Protein AF-A0A4Y1ZSE8-F1 (afdb_monomer_lite)

Radius of gyration: 15.56 Å; chains: 1; bounding box: 42×37×38 Å

Structure (mmCIF, N/CA/C/O backbone):
data_AF-A0A4Y1ZSE8-F1
#
_entry.id   AF-A0A4Y1ZSE8-F1
#
loop_
_atom_site.group_PDB
_atom_site.id
_atom_site.type_symbol
_atom_site.label_atom_id
_atom_site.label_alt_id
_atom_site.label_comp_id
_atom_site.label_asym_id
_atom_site.label_entity_id
_atom_site.label_seq_id
_atom_site.pdbx_PDB_ins_code
_atom_site.Cartn_x
_atom_site.Cartn_y
_atom_site.Cartn_z
_atom_site.occupancy
_atom_site.B_iso_or_equiv
_atom_site.auth_seq_id
_atom_site.auth_comp_id
_atom_site.auth_asym_id
_atom_site.auth_atom_id
_atom_site.pdbx_PDB_model_num
ATOM 1 N N . GLY A 1 1 ? -15.032 -14.370 -4.160 1.00 30.59 1 GLY A N 1
ATOM 2 C CA . GLY A 1 1 ? -16.162 -13.749 -4.873 1.00 30.59 1 GLY A CA 1
ATOM 3 C C . GLY A 1 1 ? -16.254 -12.314 -4.423 1.00 30.59 1 GLY A C 1
ATOM 4 O O . GLY A 1 1 ? -16.429 -12.081 -3.238 1.00 30.59 1 GLY A O 1
ATOM 5 N N . GLU A 1 2 ? -16.011 -11.381 -5.334 1.00 36.97 2 GLU A N 1
ATOM 6 C CA . GLU A 1 2 ? -15.857 -9.947 -5.081 1.00 36.97 2 GLU A CA 1
ATOM 7 C C . GLU A 1 2 ? -17.216 -9.302 -4.756 1.00 36.97 2 GLU A C 1
ATOM 9 O O . GLU A 1 2 ? -18.094 -9.235 -5.614 1.00 36.97 2 GLU A O 1
ATOM 14 N N . TYR A 1 3 ? -17.409 -8.842 -3.516 1.00 42.00 3 TYR A N 1
ATOM 15 C CA . TYR A 1 3 ? -18.609 -8.100 -3.115 1.00 42.00 3 TYR A CA 1
ATOM 16 C C . TYR A 1 3 ? -18.226 -6.667 -2.740 1.00 42.00 3 TYR A C 1
ATOM 18 O O . TYR A 1 3 ? -18.183 -6.279 -1.577 1.00 42.00 3 TYR A O 1
ATOM 26 N N . THR A 1 4 ? -17.901 -5.865 -3.752 1.00 47.88 4 THR A N 1
ATOM 27 C CA . THR A 1 4 ? -17.894 -4.404 -3.627 1.00 47.88 4 THR A CA 1
ATOM 28 C C . THR A 1 4 ? -19.183 -3.858 -4.228 1.00 47.88 4 THR A C 1
ATOM 30 O O . THR A 1 4 ? -19.578 -4.207 -5.342 1.00 47.88 4 THR A O 1
ATOM 33 N N . VAL A 1 5 ? -19.884 -3.003 -3.480 1.00 54.03 5 VAL A N 1
ATOM 34 C CA . VAL A 1 5 ? -21.133 -2.395 -3.948 1.00 54.03 5 VAL A CA 1
ATOM 35 C C . VAL A 1 5 ? -20.801 -1.493 -5.139 1.00 54.03 5 VAL A C 1
ATOM 37 O O . VAL A 1 5 ? -20.124 -0.477 -4.984 1.00 54.03 5 VAL A O 1
ATOM 40 N N . LYS A 1 6 ? -21.278 -1.847 -6.343 1.00 58.94 6 LYS A N 1
ATOM 41 C CA . LYS A 1 6 ? -20.980 -1.130 -7.604 1.00 58.94 6 LYS A CA 1
ATOM 42 C C . LYS A 1 6 ? -21.219 0.387 -7.525 1.00 58.94 6 LYS A C 1
ATOM 44 O O . LYS A 1 6 ? -20.575 1.140 -8.246 1.00 58.94 6 LYS A O 1
ATOM 49 N N . SER A 1 7 ? -22.110 0.843 -6.639 1.00 59.19 7 SER A N 1
ATOM 50 C CA . SER A 1 7 ? -22.418 2.263 -6.410 1.00 59.19 7 SER A CA 1
ATOM 51 C C . SER A 1 7 ? -21.233 3.081 -5.877 1.00 59.19 7 SER A C 1
ATOM 53 O O . SER A 1 7 ? -21.185 4.300 -6.091 1.00 59.19 7 SER A O 1
ATOM 55 N N . GLN A 1 8 ? -20.283 2.424 -5.206 1.00 65.25 8 GLN A N 1
ATOM 56 C CA . GLN A 1 8 ? -19.098 3.040 -4.616 1.00 65.25 8 GLN A CA 1
ATOM 57 C C . GLN A 1 8 ? -17.902 3.084 -5.569 1.00 65.25 8 GLN A C 1
ATOM 59 O O . GLN A 1 8 ? -16.899 3.699 -5.230 1.00 65.25 8 GLN A O 1
ATOM 64 N N . GLN A 1 9 ? -17.988 2.484 -6.758 1.00 75.38 9 GLN A N 1
ATOM 65 C CA . GLN A 1 9 ? -16.914 2.508 -7.749 1.00 75.38 9 GLN A CA 1
ATOM 66 C C . GLN A 1 9 ? -17.154 3.593 -8.805 1.00 75.38 9 GLN A C 1
ATOM 68 O O . GLN A 1 9 ? -18.285 3.862 -9.218 1.00 75.38 9 GLN A O 1
ATOM 73 N N . ARG A 1 10 ? -16.072 4.213 -9.267 1.00 78.44 10 ARG A N 1
ATOM 74 C CA . ARG A 1 10 ? -16.051 5.259 -10.289 1.00 78.44 10 ARG A CA 1
ATOM 75 C C . ARG A 1 10 ? -15.025 4.914 -11.356 1.00 78.44 10 ARG A C 1
ATOM 77 O O . ARG A 1 10 ? -13.979 4.343 -11.060 1.00 78.44 10 ARG A O 1
ATOM 84 N N . ASN A 1 11 ? -15.334 5.266 -12.600 1.00 82.00 11 ASN A N 1
ATOM 85 C CA . ASN A 1 11 ? -14.386 5.110 -13.695 1.00 82.00 11 ASN A CA 1
ATOM 86 C C . ASN A 1 11 ? -13.255 6.124 -13.543 1.00 82.00 11 ASN A C 1
ATOM 88 O O . ASN A 1 11 ? -13.485 7.290 -13.210 1.00 82.00 11 ASN A O 1
ATOM 92 N N . ILE A 1 12 ? -12.038 5.680 -13.824 1.00 83.31 12 ILE A N 1
ATOM 93 C CA . ILE A 1 12 ? -10.865 6.541 -13.765 1.00 83.31 12 ILE A CA 1
ATOM 94 C C . ILE A 1 12 ? -10.854 7.442 -15.003 1.00 83.31 12 ILE A C 1
ATOM 96 O O . ILE A 1 12 ? -10.592 7.000 -16.119 1.00 83.31 12 ILE A O 1
ATOM 100 N N . ASN A 1 13 ? -11.148 8.724 -14.797 1.00 84.06 13 ASN A N 1
ATOM 101 C CA . ASN A 1 13 ? -11.092 9.750 -15.837 1.00 84.06 13 ASN A CA 1
ATOM 102 C C . ASN A 1 13 ? -9.701 10.416 -15.909 1.00 84.06 13 ASN A C 1
ATOM 104 O O . ASN A 1 13 ? -8.866 10.266 -15.015 1.00 84.06 13 ASN A O 1
ATOM 108 N N . ASP A 1 14 ? -9.441 11.184 -16.967 1.00 86.00 14 ASP A N 1
ATOM 109 C CA . ASP A 1 14 ? -8.134 11.831 -17.157 1.00 86.00 14 ASP A CA 1
ATOM 110 C C . ASP A 1 14 ? -7.825 12.896 -16.103 1.00 86.00 14 ASP A C 1
ATOM 112 O O . ASP A 1 14 ? -6.663 13.106 -15.753 1.00 86.00 14 ASP A O 1
ATOM 116 N N . PHE A 1 15 ? -8.855 13.534 -15.544 1.00 84.12 15 PHE A N 1
ATOM 117 C CA . PHE A 1 15 ? -8.685 14.422 -14.398 1.00 84.12 15 PHE A CA 1
ATOM 118 C C . PHE A 1 15 ? -8.131 13.649 -13.194 1.00 84.12 15 PHE A C 1
ATOM 120 O O . PHE A 1 15 ? -7.152 14.077 -12.593 1.00 84.12 15 PHE A O 1
ATOM 127 N N . MET A 1 16 ? -8.677 12.471 -12.898 1.00 81.44 16 MET A N 1
ATOM 128 C CA . MET A 1 16 ? -8.208 11.605 -11.822 1.00 81.44 16 MET A CA 1
ATOM 129 C C . MET A 1 16 ? -6.777 11.142 -12.053 1.00 81.44 16 MET A C 1
ATOM 131 O O . MET A 1 16 ? -5.988 11.199 -11.121 1.00 81.44 16 MET A O 1
ATOM 135 N N . LYS A 1 17 ? -6.396 10.778 -13.282 1.00 82.62 17 LYS A N 1
ATOM 136 C CA . LYS A 1 17 ? -4.994 10.453 -13.605 1.00 82.62 17 LYS A CA 1
ATOM 137 C C . LYS A 1 17 ? -4.062 11.637 -13.344 1.00 82.62 17 LYS A C 1
ATOM 139 O O . LYS A 1 17 ? -2.986 11.450 -12.782 1.00 82.62 17 LYS A O 1
ATOM 144 N N . LYS A 1 18 ? -4.476 12.853 -13.719 1.00 82.38 18 LYS A N 1
ATOM 145 C CA . LYS A 1 18 ? -3.704 14.084 -13.483 1.00 82.38 18 LYS A CA 1
ATOM 146 C C . LYS A 1 18 ? -3.566 14.396 -12.000 1.00 82.38 18 LYS A C 1
ATOM 148 O O . LYS A 1 18 ? -2.461 14.681 -11.558 1.00 82.38 18 LYS A O 1
ATOM 153 N N . VAL A 1 19 ? -4.655 14.339 -11.238 1.00 74.94 19 VAL A N 1
ATOM 154 C CA . VAL A 1 19 ? -4.632 14.620 -9.797 1.00 74.94 19 VAL A CA 1
ATOM 155 C C . VAL A 1 19 ? -3.877 13.535 -9.042 1.00 74.94 19 VAL A C 1
ATOM 157 O O . VAL A 1 19 ? -3.068 13.855 -8.184 1.00 74.94 19 VAL A O 1
ATOM 160 N N . TYR A 1 20 ? -4.059 12.270 -9.412 1.00 74.44 20 TYR A N 1
ATOM 161 C CA . TYR A 1 20 ? -3.300 11.151 -8.865 1.00 74.44 20 TYR A CA 1
ATOM 162 C C . TYR A 1 20 ? -1.802 11.322 -9.132 1.00 74.44 20 TYR A C 1
ATOM 164 O O . TYR A 1 20 ? -1.000 11.237 -8.208 1.00 74.44 20 TYR A O 1
ATOM 172 N N . PHE A 1 21 ? -1.415 11.667 -10.363 1.00 75.50 21 PHE A N 1
ATOM 173 C CA . PHE A 1 21 ? -0.028 12.004 -10.674 1.0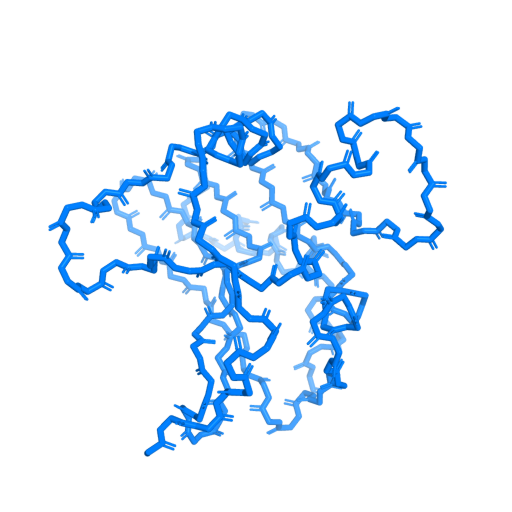0 75.50 21 PHE A CA 1
ATOM 174 C C . PHE A 1 21 ? 0.442 13.255 -9.920 1.00 75.50 21 PHE A C 1
ATOM 176 O O . PHE A 1 21 ? 1.573 13.302 -9.462 1.00 75.50 21 PHE A O 1
ATOM 183 N N . ALA A 1 22 ? -0.390 14.279 -9.744 1.00 69.25 22 ALA A N 1
ATOM 184 C CA . ALA A 1 22 ? -0.006 15.473 -8.995 1.00 69.25 22 ALA A CA 1
ATOM 185 C C . ALA A 1 22 ? 0.240 15.168 -7.508 1.00 69.25 22 ALA A C 1
ATOM 187 O O . ALA A 1 22 ? 1.207 15.694 -6.954 1.00 69.25 22 ALA A O 1
ATOM 188 N N . TYR A 1 23 ? -0.600 14.311 -6.922 1.00 67.25 23 TYR A N 1
ATOM 189 C CA . TYR A 1 23 ? -0.593 13.901 -5.520 1.00 67.25 23 TYR A CA 1
ATOM 190 C C . TYR A 1 23 ? 0.524 12.895 -5.217 1.00 67.25 23 TYR A C 1
ATOM 192 O O . TYR A 1 23 ? 1.377 13.151 -4.375 1.00 67.25 23 TYR A O 1
ATOM 200 N N . PHE A 1 24 ? 0.561 11.776 -5.945 1.00 67.12 24 PHE A N 1
ATOM 201 C CA . PHE A 1 24 ? 1.489 10.662 -5.716 1.00 67.12 24 PHE A CA 1
ATOM 202 C C . PHE A 1 24 ? 2.778 10.750 -6.545 1.00 67.12 24 PHE A C 1
ATOM 204 O O . PHE A 1 24 ? 3.685 9.949 -6.341 1.00 67.12 24 PHE A O 1
ATOM 211 N N . LYS A 1 25 ? 2.861 11.669 -7.524 1.00 63.12 25 LYS A N 1
ATOM 212 C CA . LYS A 1 25 ? 3.944 11.731 -8.536 1.00 63.12 25 LYS A CA 1
ATOM 213 C C . LYS A 1 25 ? 4.139 10.418 -9.304 1.00 63.12 25 LYS A C 1
ATOM 215 O O . LYS A 1 25 ? 5.179 10.201 -9.916 1.00 63.12 25 LYS A O 1
ATOM 220 N N . LEU A 1 26 ? 3.104 9.576 -9.331 1.00 70.00 26 LEU A N 1
ATOM 221 C CA . LEU A 1 26 ? 3.104 8.261 -9.958 1.00 70.00 26 LEU A CA 1
ATOM 222 C C . LEU A 1 26 ? 2.119 8.235 -11.124 1.00 70.00 26 LEU A C 1
ATOM 224 O O . LEU A 1 26 ? 0.960 8.636 -10.991 1.00 70.00 26 LEU A O 1
ATOM 228 N N . LYS A 1 27 ? 2.587 7.797 -12.297 1.00 73.56 27 LYS A N 1
ATOM 229 C CA . LYS A 1 27 ? 1.705 7.616 -13.451 1.00 73.56 27 LYS A CA 1
ATOM 230 C C . LYS A 1 27 ? 0.853 6.382 -13.204 1.00 73.56 27 LYS A C 1
ATOM 232 O O . LYS A 1 27 ? 1.387 5.305 -12.960 1.00 73.56 27 LYS A O 1
ATOM 237 N N . LEU A 1 28 ? -0.461 6.543 -13.298 1.00 74.62 28 LEU A N 1
ATOM 238 C CA . LEU A 1 28 ? -1.375 5.413 -13.274 1.00 74.62 28 LEU A CA 1
ATOM 239 C C . LEU A 1 28 ? -1.194 4.608 -14.574 1.00 74.62 28 LEU A C 1
ATOM 241 O O . LEU A 1 28 ? -1.674 5.019 -15.632 1.00 74.62 28 LEU A O 1
ATOM 245 N N . GLY A 1 29 ? -0.408 3.534 -14.491 1.00 75.12 29 GLY A N 1
ATOM 246 C CA . GLY A 1 29 ? 0.015 2.706 -15.622 1.00 75.12 29 GLY A CA 1
ATOM 247 C C . GLY A 1 29 ? -0.954 1.577 -15.968 1.00 75.12 29 GLY A C 1
ATOM 248 O O . GLY A 1 29 ? -1.916 1.323 -15.239 1.00 75.12 29 GLY A O 1
ATOM 249 N N . ASP A 1 30 ? -0.680 0.936 -17.109 1.00 78.25 30 ASP A N 1
ATOM 250 C CA . ASP A 1 30 ? -1.256 -0.343 -17.552 1.00 78.25 30 ASP A CA 1
ATOM 251 C C . ASP A 1 30 ? -2.791 -0.398 -17.602 1.00 78.25 30 ASP A C 1
ATOM 253 O O . ASP A 1 30 ? -3.392 -1.462 -17.535 1.00 78.25 30 ASP A O 1
ATOM 257 N N . GLN A 1 31 ? -3.453 0.753 -17.755 1.00 76.38 31 GLN A N 1
ATOM 258 C CA . GLN A 1 31 ? -4.919 0.858 -17.807 1.00 76.38 31 GLN A CA 1
ATOM 259 C C . GLN A 1 31 ? -5.546 0.191 -19.046 1.00 76.38 31 GLN A C 1
ATOM 261 O O . GLN A 1 31 ? -6.767 0.077 -19.115 1.00 76.38 31 GLN A O 1
ATOM 266 N N . ASP A 1 32 ? -4.734 -0.237 -20.015 1.00 78.38 32 ASP A N 1
ATOM 267 C CA . ASP A 1 32 ? -5.105 -1.101 -21.1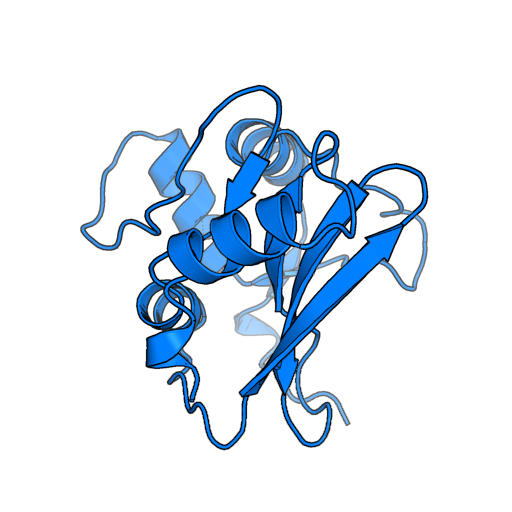41 1.00 78.38 32 ASP A CA 1
ATOM 268 C C . ASP A 1 32 ? -5.123 -2.595 -20.771 1.00 78.38 32 ASP A C 1
ATOM 270 O O . ASP A 1 32 ? -5.656 -3.414 -21.521 1.00 78.38 32 ASP A O 1
ATOM 274 N N . LYS A 1 33 ? -4.543 -2.972 -19.628 1.00 73.38 33 LYS A N 1
ATOM 275 C CA . LYS A 1 33 ? -4.426 -4.361 -19.186 1.00 73.38 33 LYS A CA 1
ATOM 276 C C . LYS A 1 33 ? -5.581 -4.751 -18.265 1.00 73.38 33 LYS A C 1
ATOM 278 O O . LYS A 1 33 ? -5.835 -4.035 -17.305 1.00 73.38 33 LYS A O 1
ATOM 283 N N . PRO A 1 34 ? -6.195 -5.936 -18.445 1.00 68.88 34 PRO A N 1
ATOM 284 C CA . PRO A 1 34 ? -7.354 -6.371 -17.656 1.00 68.88 34 PRO A CA 1
ATOM 285 C C . PRO A 1 34 ? -7.048 -6.628 -16.171 1.00 68.88 34 PRO A C 1
ATOM 287 O O . PRO A 1 34 ? -7.966 -6.745 -15.366 1.00 68.88 34 PRO A O 1
ATOM 290 N N . TRP A 1 35 ? -5.768 -6.757 -15.808 1.00 62.78 35 TRP A N 1
ATOM 291 C CA . TRP A 1 35 ? -5.325 -6.929 -14.425 1.00 62.78 35 TRP A CA 1
ATOM 292 C C . TRP A 1 35 ? -5.138 -5.596 -13.685 1.00 62.78 35 TRP A C 1
ATOM 294 O O . TRP A 1 35 ? -4.966 -5.600 -12.466 1.00 62.78 35 TRP A O 1
ATOM 304 N N . ALA A 1 36 ? -5.154 -4.461 -14.390 1.00 64.38 36 ALA A N 1
ATOM 305 C CA . ALA A 1 36 ? -4.953 -3.159 -13.777 1.00 64.38 36 ALA A CA 1
ATOM 306 C C . ALA A 1 36 ? -6.254 -2.631 -13.144 1.00 64.38 36 ALA A C 1
ATOM 308 O O . ALA A 1 36 ? -7.350 -2.868 -13.656 1.00 64.38 36 ALA A O 1
ATOM 309 N N . PRO A 1 37 ? -6.178 -1.863 -12.044 1.00 68.94 37 PRO A N 1
ATOM 310 C CA . PRO A 1 37 ? -7.366 -1.261 -11.454 1.00 68.94 37 PRO A CA 1
ATOM 311 C C . PRO A 1 37 ? -7.986 -0.239 -12.417 1.00 68.94 37 PRO A C 1
ATOM 313 O O . PRO A 1 37 ? -7.437 0.842 -12.610 1.00 68.94 37 PRO A O 1
ATOM 316 N N . HIS A 1 38 ? -9.139 -0.558 -13.008 1.00 77.38 38 HIS A N 1
ATOM 317 C CA . HIS A 1 38 ? -9.864 0.338 -13.931 1.00 77.38 38 HIS A CA 1
ATOM 318 C C . HIS A 1 38 ? -10.893 1.236 -13.239 1.00 77.38 38 HIS A C 1
ATOM 320 O O . HIS A 1 38 ? -11.525 2.101 -13.856 1.00 77.38 38 HIS A O 1
ATOM 326 N N . LYS A 1 39 ? -11.109 0.996 -11.948 1.00 80.25 39 LYS A N 1
ATOM 327 C CA . LYS A 1 39 ? -12.086 1.704 -11.138 1.00 80.25 39 LYS A CA 1
ATOM 328 C C . LYS A 1 39 ? -11.443 2.159 -9.847 1.00 80.25 39 LYS A C 1
ATOM 330 O O . LYS A 1 39 ? -10.663 1.438 -9.235 1.00 80.25 39 LYS A O 1
ATOM 335 N N . VAL A 1 40 ? -11.814 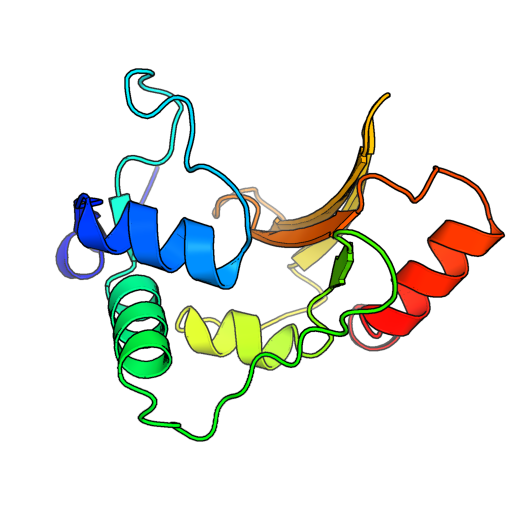3.358 -9.437 1.00 75.62 40 VAL A N 1
ATOM 336 C CA . VAL A 1 40 ? -11.422 3.960 -8.169 1.00 75.62 40 VAL A CA 1
ATOM 337 C C . VAL A 1 40 ? -12.646 4.045 -7.269 1.00 75.62 40 VAL A C 1
ATOM 339 O O . VAL A 1 40 ? -13.772 4.178 -7.751 1.00 75.62 40 VAL A O 1
ATOM 342 N N . TYR A 1 41 ? -12.461 3.963 -5.957 1.00 74.88 41 TYR A N 1
ATOM 343 C CA . TYR A 1 41 ? -13.559 4.225 -5.036 1.00 74.88 41 TYR A CA 1
ATOM 344 C C . TYR A 1 41 ? -13.986 5.692 -5.133 1.00 74.88 41 TYR A C 1
ATOM 346 O O . TYR A 1 41 ? -13.149 6.592 -5.217 1.00 74.88 41 TYR A O 1
ATOM 354 N N . ARG A 1 42 ? -15.299 5.934 -5.088 1.00 75.44 42 ARG A N 1
ATOM 355 C CA . ARG A 1 42 ? -15.911 7.268 -5.114 1.00 75.44 42 ARG A CA 1
ATOM 356 C C . ARG A 1 42 ? -15.262 8.184 -4.084 1.00 75.44 42 ARG A C 1
ATOM 358 O O . ARG A 1 42 ? -14.961 9.324 -4.406 1.00 75.44 42 ARG A O 1
ATOM 365 N N . ARG A 1 43 ? -15.005 7.663 -2.885 1.00 70.69 43 ARG A N 1
ATOM 366 C CA . ARG A 1 43 ? -14.390 8.431 -1.809 1.00 70.69 43 ARG A CA 1
ATOM 367 C C . ARG A 1 43 ? -12.959 8.859 -2.127 1.00 70.69 43 ARG A C 1
ATOM 369 O O . ARG A 1 43 ? -12.642 10.025 -1.969 1.00 70.69 43 ARG A O 1
ATOM 376 N N . CYS A 1 44 ? -12.135 7.976 -2.690 1.00 71.62 44 CYS A N 1
ATOM 377 C CA . CYS A 1 44 ? -10.789 8.349 -3.132 1.00 71.62 44 CYS A CA 1
ATOM 378 C C . CYS A 1 44 ? -10.818 9.393 -4.257 1.00 71.62 44 CYS A C 1
ATOM 380 O O . CYS A 1 44 ? -9.958 10.269 -4.306 1.00 71.62 44 CYS A O 1
ATOM 382 N N . GLU A 1 45 ? -11.802 9.318 -5.162 1.00 77.31 45 GLU A N 1
ATOM 383 C CA . GLU A 1 45 ? -12.036 10.377 -6.151 1.00 77.31 45 GLU A CA 1
ATOM 384 C C . GLU A 1 45 ? -12.417 11.706 -5.489 1.00 77.31 45 GLU A C 1
ATOM 386 O O . GLU A 1 45 ? -11.877 12.750 -5.857 1.00 77.31 45 GLU A O 1
ATOM 391 N N . GLU A 1 46 ? -13.336 11.684 -4.529 1.00 77.31 46 GLU A N 1
ATOM 392 C CA . GLU A 1 46 ? -13.793 12.872 -3.806 1.00 77.31 46 GLU A CA 1
ATOM 393 C C . GLU A 1 46 ? -12.660 13.509 -2.992 1.00 77.31 46 GLU A C 1
ATOM 395 O O . GLU A 1 46 ? -12.470 14.721 -3.083 1.00 77.31 46 GLU A O 1
ATOM 400 N N . ASP A 1 47 ? -11.852 12.714 -2.295 1.00 74.75 47 ASP A N 1
ATOM 401 C CA . ASP A 1 47 ? -10.713 13.183 -1.502 1.00 74.75 47 ASP A CA 1
ATOM 402 C C . ASP A 1 47 ? -9.642 13.831 -2.385 1.00 74.75 47 ASP A C 1
ATOM 404 O O . ASP A 1 47 ? -9.202 14.952 -2.120 1.00 74.75 47 ASP A O 1
ATOM 408 N N . LEU A 1 48 ? -9.281 13.184 -3.500 1.00 73.62 48 LEU A N 1
ATOM 409 C CA . LEU A 1 48 ? -8.340 13.749 -4.471 1.00 73.62 48 LEU A CA 1
ATOM 410 C C . LEU A 1 48 ? -8.889 15.040 -5.101 1.00 73.62 48 LEU A C 1
ATOM 412 O O . LEU A 1 48 ? -8.147 16.008 -5.286 1.00 73.62 48 LEU A O 1
ATOM 416 N N . ARG A 1 49 ? -10.196 15.106 -5.388 1.00 79.06 49 ARG A N 1
ATOM 417 C CA . ARG A 1 49 ? -10.861 16.324 -5.889 1.00 79.06 49 ARG A CA 1
ATOM 418 C C . ARG A 1 49 ? -10.857 17.456 -4.868 1.00 79.06 49 ARG A C 1
ATOM 420 O O . ARG A 1 49 ? -10.650 18.603 -5.262 1.00 79.06 49 ARG A O 1
ATOM 427 N N . LEU A 1 50 ? -11.122 17.164 -3.599 1.00 74.69 50 LEU A N 1
ATOM 428 C CA . LEU A 1 50 ? -11.123 18.154 -2.520 1.00 74.69 50 LEU A CA 1
ATOM 429 C C . LEU A 1 50 ? -9.715 18.693 -2.271 1.00 74.69 50 LEU A C 1
ATOM 431 O O . LEU A 1 50 ? -9.541 19.912 -2.227 1.00 74.69 50 LEU A O 1
ATOM 435 N N . TRP A 1 51 ? -8.718 17.805 -2.233 1.00 74.12 51 TRP A N 1
ATOM 436 C CA . TRP A 1 51 ? -7.308 18.181 -2.173 1.00 74.12 51 TRP A CA 1
ATOM 437 C C . TRP A 1 51 ? -6.917 19.099 -3.336 1.00 74.12 51 TRP A C 1
ATOM 439 O O . TRP A 1 51 ? -6.363 20.172 -3.112 1.00 74.12 51 TRP A O 1
ATOM 449 N N . PHE A 1 52 ? -7.278 18.741 -4.575 1.00 75.44 52 PHE A N 1
ATOM 450 C CA . PHE A 1 52 ? -6.968 19.555 -5.757 1.00 75.44 52 PHE A CA 1
ATOM 451 C C . PHE A 1 52 ? -7.632 20.940 -5.721 1.00 75.44 52 PHE A C 1
ATOM 453 O O . PHE A 1 52 ? -7.084 21.908 -6.241 1.00 75.44 52 PHE A O 1
ATOM 460 N N . LYS A 1 53 ? -8.811 21.049 -5.098 1.00 74.00 53 LYS A N 1
ATOM 461 C CA . LYS A 1 53 ? -9.529 22.317 -4.903 1.00 74.00 53 LYS A CA 1
ATOM 462 C C . LYS A 1 53 ? -8.998 23.148 -3.728 1.00 74.00 53 LYS A C 1
ATOM 464 O O . LYS A 1 53 ? -9.529 24.229 -3.492 1.00 74.00 53 LYS A O 1
ATOM 469 N N . GLY A 1 54 ? -8.009 22.656 -2.977 1.00 60.31 54 GLY A N 1
ATOM 470 C CA . GLY A 1 54 ? -7.493 23.323 -1.778 1.00 60.31 54 GLY A CA 1
ATOM 471 C C . GLY A 1 54 ? -8.509 23.414 -0.633 1.00 60.31 54 GLY A C 1
ATOM 472 O O . GLY A 1 54 ? -8.304 24.174 0.308 1.00 60.31 54 GLY A O 1
ATOM 473 N N . ILE A 1 55 ? -9.614 22.661 -0.704 1.00 57.75 55 ILE A N 1
ATOM 474 C CA . ILE A 1 55 ? -10.638 22.627 0.342 1.00 57.75 55 ILE A CA 1
ATOM 475 C C . ILE A 1 55 ? -10.205 21.555 1.343 1.00 57.75 55 ILE A C 1
ATOM 477 O O . ILE A 1 55 ? -10.514 20.373 1.180 1.00 57.75 55 ILE A O 1
ATOM 481 N N . GLU A 1 56 ? -9.447 21.962 2.361 1.00 49.81 56 GLU A N 1
ATOM 482 C CA . GLU A 1 56 ? -9.033 21.077 3.451 1.00 49.81 56 GLU A CA 1
ATOM 483 C C . GLU A 1 56 ? -10.257 20.616 4.254 1.00 49.81 56 GLU A C 1
ATOM 485 O O . GLU A 1 56 ? -10.857 21.377 5.014 1.00 49.81 56 GLU A O 1
ATOM 490 N N . LYS A 1 57 ? -10.617 19.334 4.130 1.00 47.91 57 LYS A N 1
ATOM 491 C CA . LYS A 1 57 ? -11.356 18.640 5.186 1.00 47.91 57 LYS A CA 1
ATOM 492 C C . LYS A 1 57 ? -10.373 17.892 6.082 1.00 47.91 57 LYS A C 1
ATOM 494 O O . LYS A 1 57 ? -9.389 17.316 5.634 1.00 47.91 57 LYS A O 1
ATOM 499 N N . ARG A 1 58 ? -10.688 17.948 7.372 1.00 41.19 58 ARG A N 1
ATOM 500 C CA . ARG A 1 58 ? -9.912 17.644 8.584 1.00 41.19 58 ARG A CA 1
ATOM 501 C C . ARG A 1 58 ? -9.459 16.180 8.775 1.00 41.19 58 ARG A C 1
ATOM 503 O O . ARG A 1 58 ? -9.358 15.753 9.913 1.00 41.19 58 ARG A O 1
ATOM 510 N N . ASN A 1 59 ? -9.178 15.423 7.717 1.00 42.41 59 ASN A N 1
ATOM 511 C CA . ASN A 1 59 ? -8.570 14.089 7.808 1.00 42.41 59 ASN A CA 1
ATOM 512 C C . ASN A 1 59 ? -7.346 14.058 6.889 1.00 42.41 59 ASN A C 1
ATOM 514 O O . ASN A 1 59 ? -7.403 13.588 5.754 1.00 42.41 59 ASN A O 1
ATOM 518 N N . ARG A 1 60 ? -6.245 14.657 7.351 1.00 47.53 60 ARG A N 1
ATOM 519 C CA . ARG A 1 60 ? -4.965 14.563 6.651 1.00 47.53 60 ARG A CA 1
ATOM 520 C C . ARG A 1 60 ? -4.426 13.151 6.835 1.00 47.53 60 ARG A C 1
ATOM 522 O O . ARG A 1 60 ? -4.055 12.788 7.939 1.00 47.53 60 ARG A O 1
ATOM 529 N N . LEU A 1 61 ? -4.280 12.422 5.737 1.00 46.44 61 LEU A N 1
ATOM 530 C CA . LEU A 1 61 ? -3.221 11.427 5.639 1.00 46.44 61 LEU A CA 1
ATOM 531 C C . LEU A 1 61 ? -1.908 12.198 5.674 1.00 46.44 61 LEU A C 1
ATOM 533 O O . LEU A 1 61 ? -1.568 12.902 4.719 1.00 46.44 61 LEU A O 1
ATOM 537 N N . SER A 1 62 ? -1.218 12.182 6.809 1.00 41.72 62 SER A N 1
ATOM 538 C CA . SER A 1 62 ? 0.093 12.810 6.898 1.00 41.72 62 SER A CA 1
ATOM 539 C C . SER A 1 62 ? 1.108 11.932 6.170 1.00 41.72 62 SER A C 1
ATOM 541 O O . SER A 1 62 ? 1.463 10.835 6.590 1.00 41.72 62 SER A O 1
ATOM 543 N N . PHE A 1 63 ? 1.572 12.424 5.028 1.00 46.09 63 PHE A N 1
ATOM 544 C CA . PHE A 1 63 ? 2.682 11.821 4.309 1.00 46.09 63 PHE A CA 1
ATOM 545 C C . PHE A 1 63 ? 3.964 12.567 4.670 1.00 46.09 63 PHE A C 1
ATOM 547 O O . PHE A 1 63 ? 4.057 13.784 4.500 1.00 46.09 63 PHE A O 1
ATOM 554 N N . SER A 1 64 ? 4.960 11.844 5.182 1.00 45.84 64 SER A N 1
ATOM 555 C CA . SER A 1 64 ? 6.288 12.404 5.444 1.00 45.84 64 SER A CA 1
ATOM 556 C C . SER A 1 64 ? 7.096 12.420 4.147 1.00 45.84 64 SER A C 1
ATOM 558 O O . SER A 1 64 ? 7.469 11.362 3.639 1.00 45.84 64 SER A O 1
ATOM 560 N N . GLN A 1 65 ? 7.365 13.611 3.604 1.00 48.22 65 GLN A N 1
ATOM 561 C CA . GLN A 1 65 ? 8.254 13.790 2.455 1.00 48.22 65 GLN A CA 1
ATOM 562 C C . GLN A 1 65 ? 9.656 14.135 2.963 1.00 48.22 65 GLN A C 1
ATOM 564 O O . GLN A 1 65 ? 9.864 15.190 3.564 1.00 48.22 65 GLN A O 1
ATOM 569 N N . LYS A 1 66 ? 10.637 13.253 2.746 1.00 44.34 66 LYS A N 1
ATOM 570 C CA . LYS A 1 66 ? 12.033 13.539 3.109 1.00 44.34 66 LYS A CA 1
ATOM 571 C C . LYS A 1 66 ? 12.979 12.979 2.054 1.00 44.34 66 LYS A C 1
ATOM 573 O O . LYS A 1 66 ? 13.137 11.766 1.977 1.00 44.34 66 LYS A O 1
ATOM 578 N N . ARG A 1 67 ? 13.616 13.898 1.312 1.00 43.84 67 ARG A N 1
ATOM 579 C CA . ARG A 1 67 ? 14.528 13.651 0.175 1.00 43.84 67 ARG A CA 1
ATOM 580 C C . ARG A 1 67 ? 13.844 12.844 -0.945 1.00 43.84 67 ARG A C 1
ATOM 582 O O . ARG A 1 67 ? 12.747 12.335 -0.747 1.00 43.84 67 ARG A O 1
ATOM 589 N N . GLU A 1 68 ? 14.396 12.918 -2.150 1.00 50.09 68 GLU A N 1
ATOM 590 C CA . GLU A 1 68 ? 13.769 12.547 -3.428 1.00 50.09 68 GLU A CA 1
ATOM 591 C C . GLU A 1 68 ? 12.779 11.356 -3.349 1.00 50.09 68 GLU A C 1
ATOM 593 O O . GLU A 1 68 ? 13.052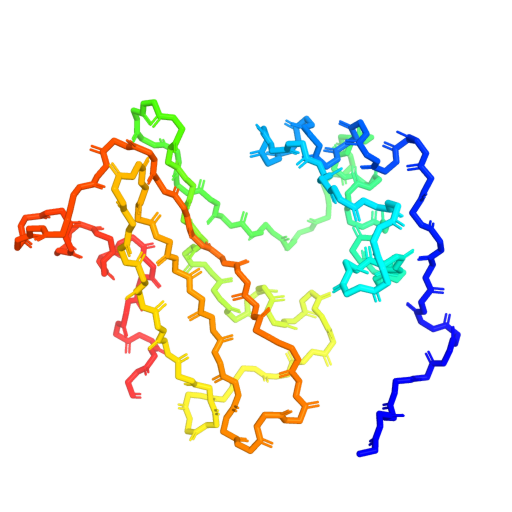 10.333 -2.731 1.00 50.09 68 GLU A O 1
ATOM 598 N N . ILE A 1 69 ? 11.575 11.566 -3.904 1.00 52.97 69 ILE A N 1
ATOM 599 C CA . ILE A 1 69 ? 10.438 10.633 -4.091 1.00 52.97 69 ILE A CA 1
ATOM 600 C C . ILE A 1 69 ? 10.320 9.501 -3.046 1.00 52.97 69 ILE A C 1
ATOM 602 O O . ILE A 1 69 ? 10.223 8.326 -3.399 1.00 52.97 69 ILE A O 1
ATOM 606 N N . SER A 1 70 ? 10.268 9.852 -1.756 1.00 57.06 70 SER A N 1
ATOM 607 C CA . SER A 1 70 ? 9.772 8.951 -0.712 1.00 57.06 70 SER A CA 1
ATOM 608 C C . SER A 1 70 ? 8.481 9.497 -0.095 1.00 57.06 70 SER A C 1
ATOM 610 O O . SER A 1 70 ? 8.451 10.629 0.395 1.00 57.06 70 SER A O 1
ATOM 612 N N . PHE A 1 71 ? 7.395 8.720 -0.152 1.00 67.94 71 PHE A N 1
ATOM 613 C CA . PHE A 1 71 ? 6.156 9.005 0.575 1.00 67.94 71 PHE A CA 1
ATOM 614 C C . PHE A 1 71 ? 5.820 7.807 1.452 1.00 67.94 71 PHE A C 1
ATOM 616 O O . PHE A 1 71 ? 5.828 6.676 0.983 1.00 67.94 71 PHE A O 1
ATOM 623 N N . PHE A 1 72 ? 5.534 8.060 2.724 1.00 71.88 72 PHE A N 1
ATOM 624 C CA . PHE A 1 72 ? 5.073 7.055 3.679 1.00 71.88 72 PHE A CA 1
ATOM 625 C C . PHE A 1 72 ? 3.904 7.652 4.455 1.00 71.88 72 PHE A C 1
ATOM 627 O O . PHE A 1 72 ? 4.032 8.765 4.976 1.00 71.88 72 PHE A O 1
ATOM 634 N N . CYS A 1 73 ? 2.767 6.951 4.475 1.00 75.12 73 CYS A N 1
ATOM 635 C CA . CYS A 1 73 ? 1.622 7.316 5.306 1.00 75.12 73 CYS A CA 1
ATOM 636 C C . CYS A 1 73 ? 1.936 6.953 6.756 1.00 75.12 73 CYS A C 1
ATOM 638 O O . CYS A 1 73 ? 2.204 5.788 7.042 1.00 75.12 73 CYS A O 1
ATOM 640 N N . ASN A 1 74 ? 1.893 7.936 7.651 1.00 77.38 74 ASN A N 1
ATOM 641 C CA . ASN A 1 74 ? 2.091 7.714 9.085 1.00 77.38 74 ASN A CA 1
ATOM 642 C C . ASN A 1 74 ? 0.768 7.542 9.858 1.00 77.38 74 ASN A C 1
ATOM 644 O O . ASN A 1 74 ? 0.798 7.188 11.027 1.00 77.38 74 ASN A O 1
ATOM 648 N N . ASP A 1 75 ? -0.377 7.797 9.214 1.00 78.56 75 ASP A N 1
ATOM 649 C CA . ASP A 1 75 ? -1.718 7.627 9.782 1.00 78.56 75 ASP A CA 1
ATOM 650 C C . ASP A 1 75 ? -2.487 6.561 8.991 1.00 78.56 75 ASP A C 1
ATOM 652 O O . ASP A 1 75 ? -3.350 6.845 8.154 1.00 78.56 75 ASP A O 1
ATOM 656 N N . VAL A 1 76 ? -2.119 5.298 9.209 1.00 77.38 76 VAL A N 1
ATOM 657 C CA . VAL A 1 76 ? -2.784 4.150 8.573 1.00 77.38 76 VAL A CA 1
ATOM 658 C C . VAL A 1 76 ? -4.241 4.035 9.021 1.00 77.38 76 VAL A C 1
ATOM 660 O O . VAL A 1 76 ? -5.103 3.653 8.230 1.00 77.38 76 VAL A O 1
ATOM 663 N N . GLN A 1 77 ? -4.558 4.400 10.262 1.00 79.06 77 GLN A N 1
ATOM 664 C CA . GLN A 1 77 ? -5.933 4.352 10.748 1.00 79.06 77 GLN A CA 1
ATOM 665 C C . GLN A 1 77 ? -6.811 5.386 10.027 1.00 79.06 77 GLN A C 1
ATOM 667 O O . GLN A 1 77 ? -7.927 5.062 9.611 1.00 79.06 77 GLN A O 1
ATOM 672 N N . GLY A 1 78 ? -6.309 6.605 9.826 1.00 76.44 78 GLY A N 1
ATOM 673 C CA . GLY A 1 78 ? -6.928 7.627 8.986 1.00 76.44 78 GLY A CA 1
ATOM 674 C C . GLY A 1 78 ? -7.068 7.171 7.537 1.00 76.44 78 GLY A C 1
ATOM 675 O O . GLY A 1 78 ? -8.140 7.337 6.951 1.00 76.44 78 GLY A O 1
ATOM 676 N N . LEU A 1 79 ? -6.045 6.500 6.993 1.00 76.81 79 LEU A N 1
ATOM 677 C CA . LEU A 1 79 ? -6.085 5.896 5.655 1.00 76.81 79 LEU A CA 1
ATOM 678 C C . LEU A 1 79 ? -7.243 4.920 5.530 1.00 76.81 79 LEU A C 1
ATOM 680 O O . LEU A 1 79 ? -8.049 5.031 4.612 1.00 76.81 79 LEU A O 1
ATOM 684 N N . MET A 1 80 ? -7.382 4.014 6.486 1.00 78.19 80 MET A N 1
ATOM 685 C CA . MET A 1 80 ? -8.438 3.007 6.481 1.00 78.19 80 MET A CA 1
ATOM 686 C C . MET A 1 80 ? -9.823 3.626 6.676 1.00 78.19 80 MET A C 1
ATOM 688 O O . MET A 1 80 ? -10.755 3.268 5.950 1.00 78.19 80 MET A O 1
ATOM 692 N N . LYS A 1 81 ? -9.955 4.642 7.539 1.00 74.81 81 LYS A N 1
ATOM 693 C CA . LYS A 1 81 ? -11.196 5.424 7.678 1.00 74.81 81 LYS A CA 1
ATOM 694 C C . LYS A 1 81 ? -11.586 6.126 6.372 1.00 74.81 81 LYS A C 1
ATOM 696 O O . LYS A 1 81 ? -12.767 6.135 6.013 1.00 74.81 81 LYS A O 1
ATOM 701 N N . CYS A 1 82 ? -10.620 6.647 5.612 1.00 68.50 82 CYS A N 1
ATOM 702 C CA . CYS A 1 82 ? -10.851 7.173 4.260 1.00 68.50 82 CYS A CA 1
ATOM 703 C C . CYS A 1 82 ? -11.381 6.109 3.286 1.00 68.50 82 CYS A C 1
ATOM 705 O O . CYS A 1 82 ? -11.994 6.461 2.287 1.00 68.50 82 CYS A O 1
ATOM 707 N N . PHE A 1 83 ? -11.231 4.817 3.574 1.00 69.31 83 PHE A N 1
ATOM 708 C CA . PHE A 1 83 ? -11.834 3.729 2.800 1.00 69.31 83 PHE A CA 1
ATOM 709 C C . PHE A 1 83 ? -13.135 3.173 3.407 1.00 69.31 83 PHE A C 1
ATOM 711 O O . PHE A 1 83 ? -13.561 2.101 2.980 1.00 69.31 83 PHE A O 1
ATOM 718 N N . ASP A 1 84 ? -13.766 3.867 4.370 1.00 72.19 84 ASP A N 1
ATOM 719 C CA . ASP A 1 84 ? -14.910 3.354 5.158 1.00 72.19 84 ASP A CA 1
ATOM 720 C C . ASP A 1 84 ? -14.587 2.055 5.910 1.00 72.19 84 ASP A C 1
ATOM 722 O O . ASP A 1 84 ? -15.449 1.198 6.106 1.00 72.19 84 ASP A O 1
ATOM 726 N N . ARG A 1 85 ? -13.325 1.865 6.299 1.00 73.62 85 ARG A N 1
ATOM 727 C CA . ARG A 1 85 ? -12.863 0.636 6.941 1.00 73.62 85 ARG A CA 1
ATOM 728 C C . ARG A 1 85 ? -12.295 0.936 8.309 1.00 73.62 85 ARG A C 1
ATOM 730 O O . ARG A 1 85 ? -11.627 1.945 8.526 1.00 73.62 85 ARG A O 1
ATOM 737 N N . GLU A 1 86 ? -12.536 0.012 9.221 1.00 81.00 86 GLU A N 1
ATOM 738 C CA . GLU A 1 86 ? -11.824 -0.024 10.483 1.00 81.00 86 GLU A CA 1
ATOM 739 C C . GLU A 1 86 ? -10.485 -0.736 10.273 1.00 81.00 86 GLU A C 1
ATOM 741 O O . GLU A 1 86 ? -10.402 -1.759 9.584 1.00 81.00 86 GLU A O 1
ATOM 746 N N . TYR A 1 87 ? -9.418 -0.138 10.799 1.00 83.62 87 TYR A N 1
ATOM 747 C CA . TYR A 1 87 ? -8.105 -0.763 10.803 1.00 83.62 87 TYR A CA 1
ATOM 748 C C . TYR A 1 87 ? -8.023 -1.722 11.989 1.00 83.62 87 TYR A C 1
ATOM 750 O O . TYR A 1 87 ? -8.149 -1.290 13.131 1.00 83.62 87 TYR A O 1
ATOM 758 N N . ASP A 1 88 ? -7.801 -3.002 11.700 1.00 85.44 88 ASP A N 1
ATOM 759 C CA . ASP A 1 88 ? -7.600 -4.052 12.697 1.00 85.44 88 ASP A CA 1
ATOM 760 C C . ASP A 1 88 ? -6.228 -4.716 12.468 1.00 85.44 88 ASP A C 1
ATOM 762 O O . ASP A 1 88 ? -6.076 -5.462 11.491 1.00 85.44 88 ASP A O 1
ATOM 766 N N . PRO A 1 89 ? -5.230 -4.476 13.339 1.00 85.25 89 PRO A N 1
ATOM 767 C CA . PRO A 1 89 ? -3.904 -5.089 13.238 1.00 85.25 89 PRO A CA 1
ATOM 768 C C . PRO A 1 89 ? -3.929 -6.627 13.228 1.00 85.25 89 PRO A C 1
ATOM 770 O O . PRO A 1 89 ? -3.043 -7.258 12.658 1.00 85.25 89 PRO A O 1
ATOM 773 N N . SER A 1 90 ? -4.954 -7.263 13.809 1.00 85.62 90 SER A N 1
ATOM 774 C CA . SER A 1 90 ? -5.066 -8.729 13.822 1.00 85.62 90 SER A CA 1
ATOM 775 C C . SER A 1 90 ? -5.410 -9.306 12.444 1.00 85.62 90 SER A C 1
ATOM 777 O O . SER A 1 90 ? -5.079 -10.455 12.127 1.00 85.62 90 SER A O 1
ATOM 779 N N . VAL A 1 91 ? -6.047 -8.496 11.596 1.00 86.75 91 VAL A N 1
ATOM 780 C CA . VAL A 1 91 ? -6.499 -8.870 10.254 1.00 86.75 91 VAL A CA 1
ATOM 781 C C . VAL A 1 91 ? -5.589 -8.286 9.178 1.00 86.75 91 VAL A C 1
ATOM 783 O O . VAL A 1 91 ? -5.479 -8.878 8.108 1.00 86.75 91 VAL A O 1
ATOM 786 N N . TRP A 1 92 ? -4.914 -7.167 9.426 1.00 86.56 92 TRP A N 1
ATOM 787 C CA . TRP A 1 92 ? -4.057 -6.503 8.447 1.00 86.56 92 TRP A CA 1
ATOM 788 C C . TRP A 1 92 ? -2.580 -6.696 8.769 1.00 86.56 92 TRP A C 1
ATOM 790 O O . TRP A 1 92 ? -2.123 -6.397 9.863 1.00 86.56 92 TRP A O 1
ATOM 800 N N . ARG A 1 93 ? -1.812 -7.167 7.788 1.00 88.62 93 ARG A N 1
ATOM 801 C CA . ARG A 1 93 ? -0.366 -7.345 7.892 1.00 88.62 93 ARG A CA 1
ATOM 802 C C . ARG A 1 93 ? 0.358 -6.315 7.055 1.00 88.62 93 ARG A C 1
ATOM 804 O O . ARG A 1 93 ? 0.046 -6.119 5.879 1.00 88.62 93 ARG A O 1
ATOM 811 N N . LEU A 1 94 ? 1.366 -5.710 7.665 1.00 87.88 94 LEU A N 1
ATOM 812 C CA . LEU A 1 94 ? 2.346 -4.922 6.948 1.00 87.88 94 LEU A CA 1
ATOM 813 C C . LEU A 1 94 ? 3.226 -5.832 6.087 1.00 87.88 94 LEU A C 1
ATOM 815 O O . LEU A 1 94 ? 3.745 -6.840 6.565 1.00 87.88 94 LEU A O 1
ATOM 819 N N . PHE A 1 95 ? 3.442 -5.430 4.842 1.00 87.50 95 PHE A N 1
ATOM 820 C CA . PHE A 1 95 ? 4.411 -6.024 3.940 1.00 87.50 95 PHE A CA 1
ATOM 821 C C . PHE A 1 95 ? 5.312 -4.937 3.364 1.00 87.50 95 PHE A C 1
ATOM 823 O O . PHE A 1 95 ? 4.820 -3.900 2.920 1.00 87.50 95 PHE A O 1
ATOM 830 N N . ILE A 1 96 ? 6.620 -5.176 3.369 1.00 86.62 96 ILE A N 1
ATOM 831 C CA . ILE A 1 96 ? 7.594 -4.325 2.690 1.00 86.62 96 ILE A CA 1
ATOM 832 C C . ILE A 1 96 ? 8.228 -5.177 1.600 1.00 86.62 96 ILE A C 1
ATOM 834 O O . ILE A 1 96 ? 8.856 -6.189 1.901 1.00 86.62 96 ILE A O 1
ATOM 838 N N . ASP A 1 97 ? 8.026 -4.792 0.347 1.00 86.75 97 ASP A N 1
ATOM 839 C CA . ASP A 1 97 ? 8.677 -5.411 -0.798 1.00 86.75 97 ASP A CA 1
ATOM 840 C C . ASP A 1 97 ? 9.809 -4.521 -1.301 1.00 86.75 97 ASP A C 1
ATOM 842 O O . ASP A 1 97 ? 9.658 -3.317 -1.527 1.00 86.75 97 ASP A O 1
ATOM 846 N N . SER A 1 98 ? 10.965 -5.145 -1.489 1.00 84.44 98 SER A N 1
ATOM 847 C CA . SER A 1 98 ? 12.073 -4.554 -2.212 1.00 84.44 98 SER A CA 1
ATOM 848 C C . SER A 1 98 ? 12.029 -4.987 -3.674 1.00 84.44 98 SER A C 1
ATOM 850 O O . SER A 1 98 ? 11.589 -6.074 -4.053 1.00 84.44 98 SER A O 1
ATOM 852 N N . SER A 1 99 ? 12.495 -4.101 -4.537 1.00 80.94 99 SER A N 1
ATOM 853 C CA . SER A 1 99 ? 12.743 -4.362 -5.946 1.00 80.94 99 SER A CA 1
ATOM 854 C C . SER A 1 99 ? 14.063 -3.707 -6.320 1.00 80.94 99 SER A C 1
ATOM 856 O O . SER A 1 99 ? 14.535 -2.818 -5.618 1.00 80.94 99 SER A O 1
ATOM 858 N N . LYS A 1 100 ? 14.629 -4.067 -7.477 1.00 75.69 100 LYS A N 1
ATOM 859 C CA . LYS A 1 100 ? 15.899 -3.490 -7.960 1.00 75.69 100 LYS A CA 1
ATOM 860 C C . LYS A 1 100 ? 15.913 -1.957 -8.070 1.00 75.69 100 LYS A C 1
ATOM 862 O O . LYS A 1 100 ? 16.982 -1.391 -8.236 1.00 75.69 100 LYS A O 1
ATOM 867 N N . ALA A 1 101 ? 14.747 -1.313 -8.075 1.00 74.00 101 ALA A N 1
ATOM 868 C CA . ALA A 1 101 ? 14.607 0.121 -8.313 1.00 74.00 101 ALA A CA 1
ATOM 869 C C . ALA A 1 101 ? 13.825 0.859 -7.216 1.00 74.00 101 ALA A C 1
ATOM 871 O O . ALA A 1 101 ? 13.658 2.072 -7.314 1.00 74.00 101 ALA A O 1
ATOM 872 N N . SER A 1 102 ? 13.260 0.149 -6.234 1.00 82.06 102 SER A N 1
ATOM 873 C CA . SER A 1 102 ? 12.425 0.778 -5.207 1.00 82.06 102 SER A CA 1
ATOM 874 C C . SER A 1 102 ? 12.127 -0.141 -4.035 1.00 82.06 102 SER A C 1
ATOM 876 O O . SER A 1 102 ? 12.007 -1.356 -4.211 1.00 82.06 102 SER A O 1
ATOM 878 N N . LEU A 1 103 ? 11.883 0.470 -2.884 1.00 85.50 103 LEU A N 1
ATOM 879 C CA . LEU A 1 103 ? 11.223 -0.139 -1.745 1.00 85.50 103 LEU A CA 1
ATOM 880 C C . LEU A 1 103 ? 9.766 0.321 -1.672 1.00 85.50 103 LEU A C 1
ATOM 882 O O . LEU A 1 103 ? 9.456 1.498 -1.885 1.00 85.50 103 LEU A O 1
ATOM 886 N N . LYS A 1 104 ? 8.863 -0.596 -1.351 1.00 85.88 104 LYS A N 1
ATOM 887 C CA . LYS A 1 104 ? 7.421 -0.365 -1.296 1.00 85.88 104 LYS A CA 1
ATOM 888 C C . LYS A 1 104 ? 6.848 -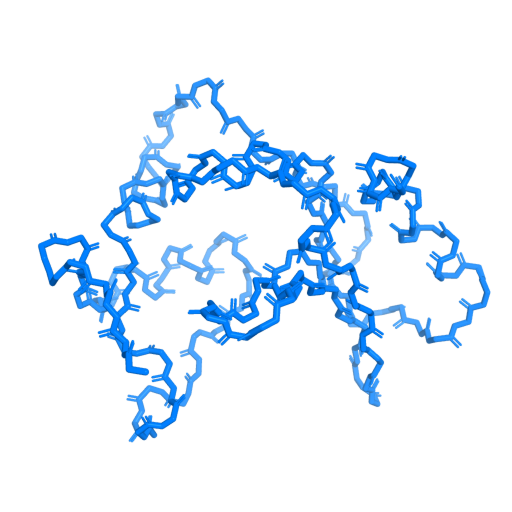0.965 -0.018 1.00 85.88 104 LYS A C 1
ATOM 890 O O . LYS A 1 104 ? 7.357 -1.946 0.506 1.00 85.88 104 LYS A O 1
ATOM 895 N N . ALA A 1 105 ? 5.808 -0.333 0.511 1.00 86.50 105 ALA A N 1
ATOM 896 C CA . ALA A 1 105 ? 5.101 -0.741 1.713 1.00 86.50 105 ALA A CA 1
ATOM 897 C C . ALA A 1 105 ? 3.606 -0.890 1.408 1.00 86.50 105 ALA A C 1
ATOM 899 O O . ALA A 1 105 ? 2.953 0.011 0.863 1.00 86.50 105 ALA A O 1
ATOM 900 N N . HIS A 1 106 ? 3.077 -2.052 1.767 1.00 86.44 106 HIS A N 1
ATOM 901 C CA . HIS A 1 106 ? 1.731 -2.510 1.468 1.00 86.44 106 HIS A CA 1
ATOM 902 C C . HIS A 1 106 ? 1.055 -3.055 2.727 1.00 86.44 106 HIS A C 1
ATOM 904 O O . HIS A 1 106 ? 1.686 -3.709 3.551 1.00 86.44 106 HIS A O 1
ATOM 910 N N . LEU A 1 107 ? -0.248 -2.829 2.860 1.00 86.62 107 LEU A N 1
ATOM 911 C CA . LEU A 1 107 ? -1.108 -3.506 3.826 1.00 86.62 107 LEU A CA 1
ATOM 912 C C . LEU A 1 107 ? -1.859 -4.629 3.122 1.00 86.62 107 LEU A C 1
ATOM 914 O O . LEU A 1 107 ? -2.507 -4.420 2.093 1.00 86.62 107 LEU A O 1
ATOM 918 N N . LEU A 1 108 ? -1.770 -5.822 3.694 1.00 87.44 108 LEU A N 1
ATOM 919 C CA . LEU A 1 108 ? -2.406 -7.036 3.202 1.00 87.44 108 LEU A CA 1
ATOM 920 C C . LEU A 1 108 ? -3.435 -7.519 4.213 1.00 87.44 108 LEU A C 1
ATOM 922 O O . LEU A 1 108 ? -3.136 -7.622 5.397 1.00 87.44 108 LEU A O 1
ATOM 926 N N . GLN A 1 109 ? -4.637 -7.847 3.751 1.00 86.69 109 GLN A N 1
ATOM 927 C CA . GLN A 1 109 ? -5.652 -8.424 4.620 1.00 86.69 109 GLN A CA 1
ATOM 928 C C . GLN A 1 109 ? -5.500 -9.948 4.698 1.00 86.69 109 GLN A C 1
ATOM 930 O O . GLN A 1 109 ? -5.451 -10.631 3.674 1.00 86.69 109 GLN A O 1
ATOM 935 N N . ASN A 1 110 ? -5.535 -10.498 5.908 1.00 80.50 110 ASN A N 1
ATOM 936 C CA . ASN A 1 110 ? -5.656 -11.925 6.163 1.00 80.50 110 ASN A CA 1
ATOM 937 C C . ASN A 1 110 ? -6.929 -12.459 5.486 1.00 80.50 110 ASN A C 1
ATOM 939 O O . ASN A 1 110 ? -8.026 -11.935 5.674 1.00 80.50 110 ASN A O 1
ATOM 943 N N . GLY A 1 111 ? -6.769 -13.494 4.661 1.00 78.00 111 GLY A N 1
ATOM 944 C CA . GLY A 1 111 ? -7.846 -14.055 3.841 1.00 78.00 111 GLY A CA 1
ATOM 945 C C . GLY A 1 111 ? -7.994 -13.419 2.456 1.00 78.00 111 GLY A C 1
ATOM 946 O O . GLY A 1 111 ? -8.887 -13.834 1.719 1.00 78.00 111 GLY A O 1
ATOM 947 N N . ASN A 1 112 ? -7.146 -12.442 2.091 1.00 74.56 112 ASN A N 1
ATOM 948 C CA . ASN A 1 112 ? -7.088 -11.800 0.767 1.00 74.56 112 ASN A CA 1
ATOM 949 C C . ASN A 1 112 ? -8.465 -11.380 0.221 1.00 74.56 112 ASN A C 1
ATOM 951 O O . ASN A 1 112 ? -8.697 -11.368 -0.988 1.00 74.56 112 ASN A O 1
ATOM 955 N N . SER A 1 113 ? -9.404 -11.053 1.114 1.00 74.88 113 SER A N 1
ATOM 956 C CA . SER A 1 113 ? -10.750 -10.634 0.714 1.00 74.88 113 SER A CA 1
ATOM 957 C C . SER A 1 113 ? -10.740 -9.215 0.139 1.00 74.88 113 SER A C 1
ATOM 959 O O . SER A 1 113 ? -11.649 -8.840 -0.602 1.00 74.88 113 SER A O 1
ATOM 961 N N . PHE A 1 114 ? -9.682 -8.449 0.422 1.00 71.75 114 PHE A N 1
ATOM 962 C CA . PHE A 1 114 ? -9.413 -7.142 -0.157 1.00 71.75 114 PHE A CA 1
ATOM 963 C C . PHE A 1 114 ? -8.073 -7.104 -0.890 1.00 71.75 114 PHE A C 1
ATOM 965 O O . PHE A 1 114 ? -7.136 -7.830 -0.561 1.00 71.75 114 PHE A O 1
ATOM 972 N N . ALA A 1 115 ? -8.003 -6.217 -1.885 1.00 74.69 115 ALA A N 1
ATOM 973 C CA . ALA A 1 115 ? -6.764 -5.902 -2.577 1.00 74.69 115 ALA A CA 1
ATOM 974 C C . ALA A 1 115 ? -5.738 -5.297 -1.609 1.00 74.69 115 ALA A C 1
ATOM 976 O O . ALA A 1 115 ? -6.104 -4.644 -0.628 1.00 74.69 115 ALA A O 1
ATOM 977 N N . SER A 1 116 ? -4.457 -5.493 -1.921 1.00 79.38 116 SER A N 1
ATOM 978 C CA . SER A 1 116 ? -3.367 -4.882 -1.171 1.00 79.38 116 SER A CA 1
ATOM 979 C C . SER A 1 116 ? -3.463 -3.360 -1.234 1.00 79.38 116 SER A C 1
ATOM 981 O O . SER A 1 116 ? -3.698 -2.771 -2.293 1.00 79.38 116 SER A O 1
ATOM 983 N N . LEU A 1 117 ? -3.288 -2.711 -0.087 1.00 80.06 117 LEU A N 1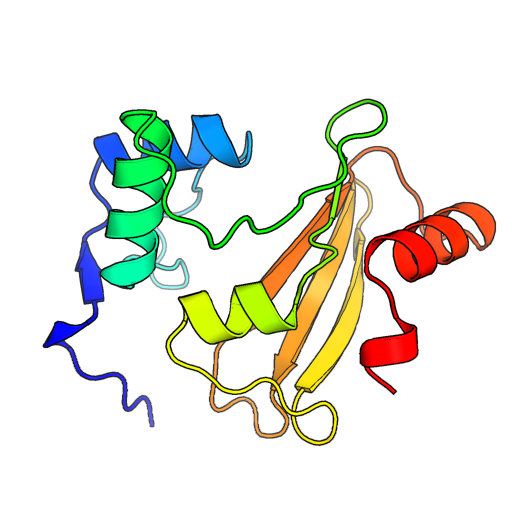
ATOM 984 C CA . LEU A 1 117 ? -3.313 -1.261 0.008 1.00 80.06 117 LEU A CA 1
ATOM 985 C C . LEU A 1 117 ? -1.882 -0.742 0.070 1.00 80.06 117 LEU A C 1
ATOM 987 O O . LEU A 1 117 ? -1.181 -0.933 1.056 1.00 80.06 117 LEU A O 1
ATOM 991 N N . HIS A 1 118 ? -1.442 -0.093 -1.000 1.00 81.12 118 HIS A N 1
ATOM 992 C CA . HIS A 1 118 ? -0.128 0.533 -1.058 1.00 81.12 118 HIS A CA 1
ATOM 993 C C . HIS A 1 118 ? -0.141 1.863 -0.293 1.00 81.12 118 HIS A C 1
ATOM 995 O O . HIS A 1 118 ? -1.000 2.709 -0.551 1.00 81.12 118 HIS A O 1
ATOM 1001 N N . PHE A 1 119 ? 0.805 2.063 0.624 1.00 80.88 119 PHE A N 1
ATOM 1002 C CA . PHE A 1 119 ? 0.825 3.254 1.483 1.00 80.88 119 PHE A CA 1
ATOM 1003 C C . PHE A 1 119 ? 2.231 3.814 1.756 1.00 80.88 119 PHE A C 1
ATOM 1005 O O . PHE A 1 119 ? 2.367 4.839 2.434 1.00 80.88 119 PHE A O 1
ATOM 1012 N N . GLY A 1 120 ? 3.268 3.195 1.187 1.00 82.75 120 GLY A N 1
ATOM 1013 C CA . GLY A 1 120 ? 4.615 3.743 1.199 1.00 82.75 120 GLY A CA 1
ATOM 1014 C C . GLY A 1 120 ? 5.445 3.321 -0.007 1.00 82.75 120 GLY A C 1
ATOM 1015 O O . GLY A 1 120 ? 5.350 2.188 -0.465 1.00 82.75 120 GLY A O 1
ATOM 1016 N N . HIS A 1 121 ? 6.274 4.225 -0.516 1.00 82.00 121 HIS A N 1
ATOM 1017 C CA . HIS A 1 121 ? 7.189 3.956 -1.621 1.00 82.00 121 HIS A CA 1
ATOM 1018 C C . HIS A 1 121 ? 8.404 4.868 -1.550 1.00 82.00 121 HIS A C 1
ATOM 1020 O O . HIS A 1 121 ? 8.288 6.047 -1.209 1.00 82.00 121 HIS A O 1
ATOM 1026 N N . SER A 1 122 ? 9.556 4.326 -1.932 1.00 82.44 122 SER A N 1
ATOM 1027 C CA . SER A 1 122 ? 10.785 5.071 -2.149 1.00 82.44 122 SER A CA 1
ATOM 1028 C C . SER A 1 122 ? 11.611 4.443 -3.265 1.00 82.44 122 SER A C 1
ATOM 1030 O O . SER A 1 122 ? 11.794 3.232 -3.281 1.00 82.44 122 SER A O 1
ATOM 1032 N N . VAL A 1 123 ? 12.162 5.262 -4.161 1.00 81.06 123 VAL A N 1
ATOM 1033 C CA . VAL A 1 123 ? 13.113 4.812 -5.203 1.00 81.06 123 VAL A CA 1
ATOM 1034 C C . VAL A 1 123 ? 14.582 4.971 -4.793 1.00 81.06 123 VAL A C 1
ATOM 1036 O O . VAL A 1 123 ? 15.471 4.569 -5.531 1.00 81.06 123 VAL A O 1
ATOM 1039 N N . HIS A 1 124 ? 14.837 5.568 -3.625 1.00 79.50 124 HIS A N 1
ATOM 1040 C CA . HIS A 1 124 ? 16.187 5.865 -3.121 1.00 79.50 124 HIS A CA 1
ATOM 1041 C C . HIS A 1 124 ? 16.549 5.083 -1.858 1.00 79.50 124 HIS A C 1
ATOM 1043 O O . HIS A 1 124 ? 17.604 5.325 -1.282 1.00 79.50 124 HIS A O 1
ATOM 1049 N N . LEU A 1 125 ? 15.640 4.233 -1.377 1.00 80.69 125 LEU A N 1
ATOM 1050 C CA . LEU A 1 125 ? 15.885 3.392 -0.211 1.00 80.69 125 LEU A CA 1
ATOM 1051 C C . LEU A 1 125 ? 16.094 1.968 -0.681 1.00 80.69 125 LEU A C 1
ATOM 1053 O O . LEU A 1 125 ? 15.329 1.477 -1.515 1.00 80.69 125 LEU A O 1
ATOM 1057 N N . ASP A 1 126 ? 17.100 1.336 -0.098 1.00 81.88 126 ASP A N 1
ATOM 1058 C CA . ASP A 1 126 ? 17.439 -0.051 -0.359 1.00 81.88 126 ASP A CA 1
ATOM 1059 C C . ASP A 1 126 ? 16.994 -0.934 0.810 1.00 81.88 126 ASP A C 1
ATOM 1061 O O . ASP A 1 126 ? 16.690 -0.466 1.909 1.00 81.88 126 ASP A O 1
ATOM 1065 N N . GLU A 1 127 ? 16.967 -2.246 0.586 1.00 84.69 127 GLU A N 1
ATOM 1066 C CA . GLU A 1 127 ? 16.689 -3.232 1.633 1.00 84.69 127 GLU A CA 1
ATOM 1067 C C . GLU A 1 127 ? 17.911 -3.406 2.551 1.00 84.69 127 GLU A C 1
ATOM 1069 O O . GLU A 1 127 ? 18.585 -4.434 2.566 1.00 84.69 127 GLU A O 1
ATOM 1074 N N . ASN A 1 128 ? 18.236 -2.357 3.304 1.00 87.19 128 ASN A N 1
ATOM 1075 C CA . ASN A 1 128 ? 19.269 -2.368 4.331 1.00 87.19 128 ASN A CA 1
ATOM 1076 C C . ASN A 1 128 ? 18.680 -1.992 5.697 1.00 87.19 128 ASN A C 1
ATOM 1078 O O . ASN A 1 128 ? 17.595 -1.422 5.804 1.00 87.19 128 ASN A O 1
ATOM 1082 N N . TYR A 1 129 ? 19.408 -2.319 6.766 1.00 85.44 129 TYR A N 1
ATOM 1083 C CA . TYR A 1 129 ? 18.920 -2.144 8.135 1.00 85.44 129 TYR A CA 1
ATOM 1084 C C . TYR A 1 129 ? 18.568 -0.686 8.473 1.00 85.44 129 TYR A C 1
ATOM 1086 O O . TYR A 1 129 ? 17.555 -0.428 9.121 1.00 85.44 129 TYR A O 1
ATOM 1094 N N . ASN A 1 130 ? 19.383 0.270 8.023 1.00 86.38 130 ASN A N 1
ATOM 1095 C CA . ASN A 1 130 ? 19.198 1.684 8.346 1.00 86.38 130 ASN A CA 1
ATOM 1096 C C . ASN A 1 130 ? 17.955 2.254 7.655 1.00 86.38 130 ASN A C 1
ATOM 1098 O O . ASN A 1 130 ? 17.150 2.940 8.289 1.00 86.38 130 ASN A O 1
ATOM 1102 N N . ASP A 1 131 ? 17.778 1.925 6.378 1.00 85.56 131 ASP A N 1
ATOM 1103 C CA . ASP A 1 131 ? 16.649 2.379 5.577 1.00 85.56 131 ASP A CA 1
ATOM 1104 C C . ASP A 1 131 ? 15.346 1.732 6.041 1.00 85.56 131 ASP A C 1
ATOM 1106 O O . ASP A 1 131 ? 14.348 2.432 6.221 1.00 85.56 131 ASP A O 1
ATOM 1110 N N . LEU A 1 132 ? 15.357 0.427 6.329 1.00 86.19 132 LEU A N 1
ATOM 1111 C CA . LEU A 1 132 ? 14.199 -0.263 6.899 1.00 86.19 132 LEU A CA 1
ATOM 1112 C C . LEU A 1 132 ? 13.819 0.317 8.262 1.00 86.19 132 LEU A C 1
ATOM 1114 O O . LEU A 1 132 ? 12.643 0.589 8.493 1.00 86.19 132 LEU A O 1
ATOM 1118 N N . SER A 1 133 ? 14.794 0.569 9.139 1.00 87.00 133 SER A N 1
ATOM 1119 C CA . SER A 1 133 ? 14.551 1.201 10.441 1.00 87.00 133 SER A CA 1
ATOM 1120 C C . SER A 1 133 ? 13.874 2.567 10.284 1.00 87.00 133 SER A C 1
ATOM 1122 O O . SER A 1 133 ? 12.839 2.827 10.902 1.00 87.00 133 SER A O 1
ATOM 1124 N N . MET A 1 134 ? 14.376 3.404 9.370 1.00 84.50 134 MET A N 1
ATOM 1125 C CA . MET A 1 134 ? 13.772 4.705 9.072 1.00 84.50 134 MET A CA 1
ATOM 1126 C C . MET A 1 134 ? 12.336 4.574 8.542 1.00 84.50 134 MET A C 1
ATOM 1128 O O . MET A 1 134 ? 11.479 5.404 8.850 1.00 84.50 134 MET A O 1
ATOM 1132 N N . ILE A 1 135 ? 12.056 3.566 7.717 1.00 84.06 135 ILE A N 1
ATOM 1133 C CA . ILE A 1 135 ? 10.714 3.341 7.172 1.00 84.06 135 ILE A CA 1
ATOM 1134 C C . ILE A 1 135 ? 9.752 2.892 8.263 1.00 84.06 135 ILE A C 1
ATOM 1136 O O . ILE A 1 135 ? 8.663 3.455 8.356 1.00 84.06 135 ILE A O 1
ATOM 1140 N N . LEU A 1 136 ? 10.157 1.931 9.095 1.00 86.31 136 LEU A N 1
ATOM 1141 C CA . LEU A 1 136 ? 9.353 1.424 10.208 1.00 86.31 136 LEU A CA 1
ATOM 1142 C C . LEU A 1 136 ? 8.997 2.537 11.204 1.00 86.31 136 LEU A C 1
ATOM 1144 O O . LEU A 1 136 ? 7.870 2.578 11.699 1.00 86.31 136 LEU A O 1
ATOM 1148 N N . GLU A 1 137 ? 9.922 3.467 11.453 1.00 85.19 137 GLU A N 1
ATOM 1149 C CA . GLU A 1 137 ? 9.661 4.666 12.254 1.00 85.19 137 GLU A CA 1
ATOM 1150 C C . GLU A 1 137 ? 8.632 5.583 11.574 1.00 85.19 137 GLU A C 1
ATOM 1152 O O . GLU A 1 137 ? 7.655 5.999 12.196 1.00 85.19 137 GLU A O 1
ATOM 1157 N N . LYS A 1 138 ? 8.796 5.862 10.273 1.00 81.69 138 LYS A N 1
ATOM 1158 C CA . LYS A 1 138 ? 7.898 6.756 9.520 1.00 81.69 138 LYS A CA 1
ATOM 1159 C C . LYS A 1 138 ? 6.465 6.247 9.419 1.00 81.69 138 LYS A C 1
ATOM 1161 O O . LYS A 1 138 ? 5.549 7.064 9.432 1.00 81.69 138 LYS A O 1
ATOM 1166 N N . ILE A 1 139 ? 6.275 4.941 9.267 1.00 81.12 139 ILE A N 1
ATOM 1167 C CA . ILE A 1 139 ? 4.939 4.331 9.188 1.00 81.12 139 ILE A CA 1
ATOM 1168 C C . ILE A 1 139 ? 4.333 4.058 10.566 1.00 81.12 139 ILE A C 1
ATOM 1170 O O . ILE A 1 139 ? 3.235 3.526 10.637 1.00 81.12 139 ILE A O 1
ATOM 1174 N N . ASN A 1 140 ? 5.043 4.402 11.645 1.00 83.56 140 ASN A N 1
ATOM 1175 C CA . ASN A 1 140 ? 4.624 4.150 13.016 1.00 83.56 140 ASN A CA 1
ATOM 1176 C C . ASN A 1 140 ? 4.308 2.666 13.280 1.00 83.56 140 ASN A C 1
ATOM 1178 O O . ASN A 1 140 ? 3.250 2.309 13.793 1.00 83.56 140 ASN A O 1
ATOM 1182 N N . TYR A 1 141 ? 5.254 1.782 12.937 1.00 82.38 141 TYR A N 1
ATOM 1183 C CA . TYR A 1 141 ? 5.073 0.324 12.982 1.00 82.38 141 TYR A CA 1
ATOM 1184 C C . TYR A 1 141 ? 4.555 -0.224 14.325 1.00 82.38 141 TYR A C 1
ATOM 1186 O O . TYR A 1 141 ? 3.909 -1.268 14.356 1.00 82.38 141 TYR A O 1
ATOM 1194 N N . GLN A 1 142 ? 4.805 0.473 15.437 1.00 81.62 142 GLN A N 1
ATOM 1195 C CA . GLN A 1 142 ? 4.306 0.068 16.755 1.00 81.62 142 GLN A CA 1
ATOM 1196 C C . GLN A 1 142 ? 2.771 0.022 16.827 1.00 81.62 142 GLN A C 1
ATOM 1198 O O . GLN A 1 142 ? 2.231 -0.760 17.602 1.00 81.62 142 GLN A O 1
ATOM 1203 N N . GLU A 1 143 ? 2.067 0.792 15.994 1.00 77.88 143 GLU A N 1
ATOM 1204 C CA . GLU A 1 143 ? 0.600 0.767 15.892 1.00 77.88 143 GLU A CA 1
ATOM 1205 C C . GLU A 1 143 ? 0.066 -0.414 15.064 1.00 77.88 143 GLU A C 1
ATOM 1207 O O . GLU A 1 143 ? -1.144 -0.575 14.903 1.00 77.88 143 GLU A O 1
ATOM 1212 N N . HIS A 1 144 ? 0.948 -1.235 14.491 1.00 74.12 144 HIS A N 1
ATOM 1213 C CA . HIS A 1 144 ? 0.592 -2.378 13.645 1.00 74.12 144 HIS A CA 1
ATOM 1214 C C . HIS A 1 144 ? 0.903 -3.732 14.296 1.00 74.12 144 HIS A C 1
ATOM 1216 O O . HIS A 1 144 ? 0.882 -4.749 13.602 1.00 74.12 144 HIS A O 1
ATOM 1222 N N . ARG A 1 145 ? 1.235 -3.741 15.591 1.00 65.81 145 ARG A N 1
ATOM 1223 C CA . ARG A 1 145 ? 1.673 -4.927 16.332 1.00 65.81 145 ARG A CA 1
ATOM 1224 C C . ARG A 1 145 ? 0.533 -5.665 17.027 1.00 65.81 145 ARG A C 1
ATOM 1226 O O . ARG A 1 145 ? -0.419 -4.995 17.478 1.00 65.81 145 ARG A O 1
#

pLDDT: mean 73.58, std 13.06, range [30.59, 88.62]

Foldseek 3Di:
DADDDVVQKDFCDPVNQVLCCVPQVDGQDDCVPPPGPRIDGPLVVVVSVCVVVVNDDDLDQDWDDDPPRKTARQCVQSVQVSVVHGDDLVFWDWDWDFDPQKIWIWIAGHVNNDDIHTGIMDRPAGPDPVSVVVRCVSNVVVVND

Sequence (145 aa):
GEYTVKSQQRNINDFMKKVYFAYFKLKLGDQDKPWAPHKVYRRCEEDLRLWFKGIEKRNRLSFSQKREISFFCNDVQGLMKCFDREYDPSVWRLFIDSSKASLKAHLLQNGNSFASLHFGHSVHLDENYNDLSMILEKINYQEHR

Secondary structure (DSSP, 8-state):
-----GGGEEE--HHHHHHHHHHHS-----TTSTTS--EEEHHHHHHHHHHHTT---S----EEE-STTEEEES-HHHHHHHTT----TTTEEEEEEEETTEEEEEEEETTS-S--EEEEEESS--SSHHHHHHHHHHTTGGGG-

Organism: Araneus ventricosus (NCBI:txid182803)